Protein AF-A0A1J3GFC9-F1 (afdb_monomer_lite)

pLDDT: mean 93.21, std 5.12, range [63.03, 98.25]

InterPro domains:
  IPR024788 Malectin-like domain [PF12819] (2-86)

Organism: Noccaea caerulescens (NCBI:txid107243)

Secondary structure (DSSP, 8-state):
-EETT--TTS-SSEE-TTT--EEEEGGGT-S--EEEE--HHHHTTS-GGGTEEEE--S-S---------TT-----------S---

Radius of gyration: 13.75 Å; chains: 1; bounding box: 32×33×36 Å

Structure (mmCIF, N/CA/C/O backbone):
data_AF-A0A1J3GFC9-F1
#
_entry.id   AF-A0A1J3GFC9-F1
#
loop_
_atom_site.group_PDB
_atom_site.id
_atom_site.type_symbol
_atom_site.label_atom_id
_atom_site.label_alt_id
_atom_site.label_comp_id
_atom_site.label_asym_id
_atom_site.label_entity_id
_atom_site.label_seq_id
_atom_site.pdbx_PDB_ins_code
_atom_site.Cartn_x
_atom_site.Cartn_y
_atom_site.Cartn_z
_atom_site.occupancy
_atom_site.B_iso_or_equiv
_atom_site.auth_seq_id
_atom_site.auth_comp_id
_atom_site.auth_asym_id
_atom_site.auth_atom_id
_atom_site.pdbx_PDB_model_num
ATOM 1 N N . SER A 1 1 ? -0.741 6.407 5.651 1.00 94.75 1 SER A N 1
ATOM 2 C CA . SER A 1 1 ? -1.338 5.653 4.530 1.00 94.75 1 SER A CA 1
ATOM 3 C C . SER A 1 1 ? -0.604 4.337 4.343 1.00 94.75 1 SER A C 1
ATOM 5 O O . SER A 1 1 ? 0.516 4.237 4.825 1.00 94.75 1 SER A O 1
ATOM 7 N N . LEU A 1 2 ? -1.210 3.336 3.697 1.00 96.94 2 LEU A N 1
ATOM 8 C CA . LEU A 1 2 ? -0.537 2.067 3.391 1.00 96.94 2 LEU A CA 1
ATOM 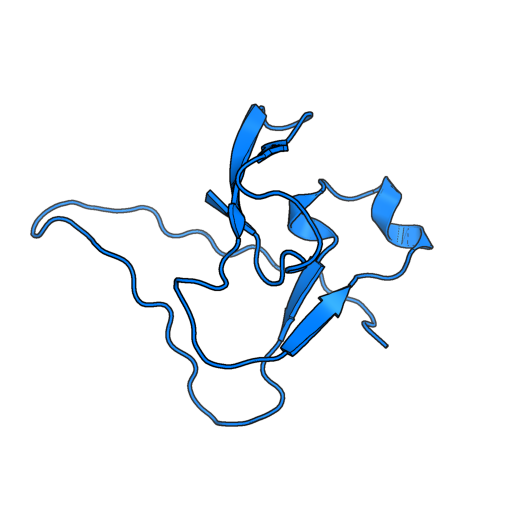9 C C . LEU A 1 2 ? -0.114 2.036 1.922 1.00 96.94 2 LEU A C 1
ATOM 11 O O . LEU A 1 2 ? -0.906 2.407 1.055 1.00 96.94 2 LEU A O 1
ATOM 15 N N . ASP A 1 3 ? 1.124 1.625 1.678 1.00 97.19 3 ASP A N 1
ATOM 16 C CA . ASP A 1 3 ? 1.668 1.331 0.354 1.00 97.19 3 ASP A CA 1
ATOM 17 C C . ASP A 1 3 ? 1.587 -0.181 0.122 1.00 97.19 3 ASP A C 1
ATOM 19 O O . ASP A 1 3 ? 2.219 -0.976 0.826 1.00 97.19 3 ASP A O 1
ATOM 23 N N . CYS A 1 4 ? 0.715 -0.570 -0.806 1.00 97.00 4 CYS A N 1
ATOM 24 C CA . CYS A 1 4 ? 0.372 -1.964 -1.040 1.00 97.00 4 CYS A CA 1
ATOM 25 C C . CYS A 1 4 ? 1.489 -2.627 -1.840 1.00 97.00 4 CYS A C 1
ATOM 27 O O . CYS A 1 4 ? 1.728 -2.256 -2.982 1.00 97.00 4 CYS A O 1
ATOM 29 N N . GLY A 1 5 ? 2.150 -3.631 -1.266 1.00 96.06 5 GLY A N 1
ATOM 30 C CA . GLY A 1 5 ? 3.282 -4.275 -1.931 1.00 96.06 5 GLY A CA 1
ATOM 31 C C . GLY A 1 5 ? 4.589 -3.487 -1.832 1.00 96.06 5 GLY A C 1
ATOM 32 O O . GLY A 1 5 ? 5.490 -3.702 -2.639 1.00 96.06 5 GLY A O 1
ATOM 33 N N . PHE A 1 6 ? 4.721 -2.610 -0.833 1.00 96.75 6 PHE A N 1
ATOM 34 C CA . PHE A 1 6 ? 6.002 -1.972 -0.548 1.00 96.75 6 PHE A CA 1
ATOM 35 C C . PHE A 1 6 ? 7.099 -3.035 -0.312 1.00 96.75 6 PHE A C 1
ATOM 37 O O . PHE A 1 6 ? 6.883 -3.954 0.491 1.00 96.75 6 PHE A O 1
ATOM 44 N N . PRO A 1 7 ? 8.261 -2.959 -0.990 1.00 92.81 7 PRO A N 1
ATOM 45 C CA . PRO A 1 7 ? 9.274 -4.005 -0.905 1.00 92.81 7 PRO A CA 1
ATOM 46 C C . PRO A 1 7 ? 9.847 -4.150 0.514 1.00 92.81 7 PRO A C 1
ATOM 48 O O . PRO A 1 7 ? 10.222 -3.149 1.124 1.00 92.81 7 PRO A O 1
ATOM 51 N N . PRO A 1 8 ? 10.016 -5.382 1.034 1.00 90.19 8 PRO A N 1
ATOM 52 C CA . PRO A 1 8 ? 10.579 -5.605 2.370 1.00 90.19 8 PRO A CA 1
ATOM 53 C C . PRO A 1 8 ? 12.063 -5.216 2.473 1.00 90.19 8 PRO A C 1
ATOM 55 O O . PRO A 1 8 ? 12.598 -5.109 3.571 1.00 90.19 8 PRO A O 1
ATOM 58 N N . THR A 1 9 ? 12.731 -5.018 1.334 1.00 92.38 9 THR A N 1
ATOM 59 C CA . THR A 1 9 ? 14.120 -4.554 1.240 1.00 92.38 9 THR A CA 1
ATOM 60 C C . THR A 1 9 ? 14.262 -3.041 1.407 1.00 92.38 9 THR A C 1
ATOM 62 O O . THR A 1 9 ? 15.381 -2.553 1.539 1.00 92.38 9 THR A O 1
ATOM 65 N N . GLU A 1 10 ? 13.163 -2.284 1.361 1.00 93.44 10 GLU A N 1
ATOM 66 C CA . GLU A 1 10 ? 13.168 -0.830 1.517 1.00 93.44 10 GLU A CA 1
ATOM 67 C C . GLU A 1 10 ? 12.746 -0.406 2.930 1.00 93.44 10 GLU A C 1
ATOM 69 O O . GLU A 1 10 ? 11.975 -1.078 3.616 1.00 93.44 10 GLU A O 1
ATOM 74 N N . LEU A 1 11 ? 13.237 0.756 3.370 1.00 95.38 11 LEU A N 1
ATOM 75 C CA . LEU A 1 11 ? 12.892 1.317 4.674 1.00 95.38 11 LEU A CA 1
ATOM 76 C C . LEU A 1 11 ? 11.477 1.912 4.660 1.00 95.38 11 LEU A C 1
ATOM 78 O O . LEU A 1 11 ? 11.147 2.764 3.836 1.00 95.38 11 LEU A O 1
ATOM 82 N N . SER A 1 12 ? 10.662 1.487 5.624 1.00 95.19 12 SER A N 1
ATOM 83 C CA . SER A 1 12 ? 9.317 2.001 5.896 1.00 95.19 12 SER A CA 1
ATOM 84 C C . SER A 1 12 ? 9.241 2.497 7.348 1.00 95.19 12 SER A C 1
ATOM 86 O O . SER A 1 12 ? 9.769 1.819 8.232 1.00 95.19 12 SER A O 1
ATOM 88 N N . PRO A 1 13 ? 8.527 3.602 7.643 1.00 97.50 13 PRO A N 1
ATOM 89 C CA . PRO A 1 13 ? 7.731 4.418 6.718 1.00 97.50 13 PRO A CA 1
ATOM 90 C C . PRO A 1 13 ? 8.565 5.447 5.934 1.00 97.50 13 PRO A C 1
ATOM 92 O O . PRO A 1 13 ? 9.693 5.754 6.306 1.00 97.50 13 PRO A O 1
ATOM 95 N N . TYR A 1 14 ? 7.977 6.032 4.887 1.00 97.06 14 TYR A N 1
ATOM 96 C CA . TYR A 1 14 ? 8.572 7.121 4.102 1.00 97.06 14 TYR A CA 1
ATOM 97 C C . TYR A 1 14 ? 7.564 8.251 3.829 1.00 97.06 14 TYR A C 1
ATOM 99 O O . TYR A 1 14 ? 6.352 8.064 3.950 1.00 97.06 14 TYR A O 1
ATOM 107 N N . ILE A 1 15 ? 8.066 9.436 3.465 1.00 97.69 15 ILE A N 1
ATOM 108 C CA . ILE A 1 15 ? 7.246 10.581 3.040 1.00 97.69 15 ILE A CA 1
ATOM 109 C C . ILE A 1 15 ? 7.292 10.674 1.518 1.00 97.69 15 ILE A C 1
ATOM 111 O O . ILE A 1 15 ? 8.369 10.754 0.930 1.00 97.69 15 ILE A O 1
ATOM 115 N N . GLU A 1 16 ? 6.127 10.671 0.882 1.00 94.50 16 GLU A N 1
ATOM 116 C CA . GLU A 1 16 ? 6.023 10.796 -0.568 1.00 94.50 16 GLU A CA 1
ATOM 117 C C . GLU A 1 16 ? 6.168 12.272 -0.992 1.00 94.50 16 GLU A C 1
ATOM 119 O O . GLU A 1 16 ? 5.476 13.134 -0.441 1.00 94.50 16 GLU A O 1
ATOM 124 N N . PRO A 1 17 ? 7.076 12.603 -1.926 1.00 92.62 17 PRO A N 1
ATOM 125 C CA . PRO A 1 17 ? 7.468 13.987 -2.193 1.00 92.62 17 PRO A CA 1
ATOM 126 C C . PRO A 1 17 ? 6.365 14.872 -2.796 1.00 92.62 17 PRO A C 1
ATOM 128 O O . PRO A 1 17 ? 6.364 16.077 -2.527 1.00 92.62 17 PRO A O 1
ATOM 131 N N . ILE A 1 18 ? 5.434 14.315 -3.577 1.00 90.88 18 ILE A N 1
ATOM 132 C CA . ILE A 1 18 ? 4.404 15.082 -4.297 1.00 90.88 18 ILE A CA 1
ATOM 133 C C . ILE A 1 18 ? 3.226 15.407 -3.371 1.00 90.88 18 ILE A C 1
ATOM 135 O O . ILE A 1 18 ? 2.864 16.565 -3.177 1.00 90.88 18 ILE A O 1
ATOM 139 N N . THR A 1 19 ? 2.632 14.383 -2.767 1.00 90.94 19 THR A N 1
ATOM 140 C CA . THR A 1 19 ? 1.456 14.483 -1.892 1.00 90.94 19 THR A CA 1
ATOM 141 C C . THR A 1 19 ? 1.807 14.863 -0.458 1.00 90.94 19 THR A C 1
ATOM 143 O O . THR A 1 19 ? 0.914 15.247 0.296 1.00 90.94 19 THR A O 1
ATOM 146 N N . ARG A 1 20 ? 3.086 14.738 -0.066 1.00 94.94 20 ARG A N 1
ATOM 147 C CA . ARG A 1 20 ? 3.594 14.945 1.305 1.00 94.94 20 ARG A CA 1
ATOM 148 C C . ARG A 1 20 ? 2.955 14.034 2.352 1.00 94.94 20 ARG A C 1
ATOM 150 O O . ARG A 1 20 ? 3.057 14.288 3.550 1.00 94.94 20 ARG A O 1
ATOM 157 N N . LEU A 1 21 ? 2.321 12.950 1.914 1.00 95.62 21 LEU A N 1
ATOM 158 C CA . LEU A 1 21 ? 1.719 11.961 2.795 1.00 95.62 21 LEU A CA 1
ATOM 159 C C . LEU A 1 21 ? 2.761 10.932 3.236 1.00 95.62 21 LEU A C 1
ATOM 161 O O . LEU A 1 21 ? 3.615 10.510 2.456 1.00 95.62 21 LEU A O 1
ATOM 165 N N . GLN A 1 22 ? 2.649 10.489 4.487 1.00 97.62 22 GLN A N 1
ATOM 166 C CA . GLN A 1 22 ? 3.445 9.384 5.005 1.00 97.62 22 GLN A CA 1
ATOM 167 C C . GLN A 1 22 ? 2.813 8.042 4.620 1.00 97.62 22 GLN A C 1
ATOM 169 O O . GLN A 1 22 ? 1.629 7.782 4.894 1.00 97.62 22 GLN A O 1
ATOM 174 N N . PHE A 1 23 ? 3.621 7.177 4.017 1.00 97.50 23 PHE A N 1
ATOM 175 C CA . PHE A 1 23 ? 3.260 5.816 3.653 1.00 97.50 23 PHE A CA 1
ATOM 176 C C . PHE A 1 23 ? 4.077 4.812 4.463 1.00 97.50 23 PHE A C 1
ATOM 178 O O . PHE A 1 23 ? 5.285 4.961 4.638 1.00 97.50 23 PHE A O 1
ATOM 185 N N . SER A 1 24 ? 3.388 3.794 4.966 1.00 97.19 24 SER A N 1
ATOM 186 C CA . SER A 1 24 ? 3.983 2.625 5.608 1.00 97.19 24 SER A CA 1
ATOM 187 C C . SER A 1 24 ? 3.740 1.401 4.735 1.00 97.19 24 SER A C 1
ATOM 189 O O . SER A 1 24 ? 2.718 1.335 4.049 1.00 97.19 24 SER A O 1
ATOM 191 N N . SER A 1 25 ? 4.630 0.414 4.815 1.00 97.12 25 SER A N 1
ATOM 192 C CA . SER A 1 25 ? 4.396 -0.904 4.224 1.00 97.12 25 SER A CA 1
ATOM 193 C C . SER A 1 25 ? 3.077 -1.506 4.711 1.00 97.12 25 SER A C 1
ATOM 195 O O . SER A 1 25 ? 2.729 -1.423 5.895 1.00 97.12 25 SER A O 1
ATOM 197 N N . ASP A 1 26 ? 2.360 -2.152 3.800 1.00 97.31 26 ASP A N 1
ATOM 198 C CA . ASP A 1 26 ? 1.134 -2.879 4.096 1.00 97.31 26 ASP A CA 1
ATOM 199 C C . ASP A 1 26 ? 1.373 -4.271 4.715 1.00 97.31 26 ASP A C 1
ATOM 201 O O . ASP A 1 26 ? 0.429 -4.897 5.200 1.00 97.31 26 ASP A O 1
ATOM 205 N N . SER A 1 27 ? 2.627 -4.737 4.755 1.00 95.50 27 SER A N 1
ATOM 206 C CA . SER A 1 27 ? 3.019 -6.099 5.155 1.00 95.50 27 SER A CA 1
ATOM 207 C C . SER A 1 27 ? 2.570 -6.513 6.558 1.00 95.50 27 SER A C 1
ATOM 209 O O . SER A 1 27 ? 2.340 -7.689 6.806 1.00 95.50 27 SER A O 1
ATOM 211 N N . ASN A 1 28 ? 2.420 -5.561 7.481 1.00 93.56 28 ASN A N 1
ATOM 212 C CA . ASN A 1 28 ? 1.972 -5.845 8.850 1.00 93.56 28 ASN A CA 1
ATOM 213 C C . ASN A 1 28 ? 0.442 -5.915 8.983 1.00 93.56 28 ASN A C 1
ATOM 215 O O . ASN A 1 28 ? -0.070 -6.243 10.051 1.00 93.56 28 ASN A O 1
ATOM 219 N N . PHE A 1 29 ? -0.292 -5.588 7.918 1.00 96.19 29 PHE A N 1
ATOM 220 C CA . PHE A 1 29 ? -1.750 -5.486 7.923 1.00 96.19 29 PHE A CA 1
ATOM 221 C C . PHE A 1 29 ? -2.421 -6.602 7.119 1.00 96.19 29 PHE A C 1
ATOM 223 O O . PHE A 1 29 ? -3.636 -6.758 7.218 1.00 96.19 29 PHE A O 1
ATOM 230 N N . ILE A 1 30 ? -1.661 -7.384 6.346 1.00 96.00 30 ILE A N 1
ATOM 231 C CA . ILE A 1 30 ? -2.168 -8.492 5.534 1.00 96.00 30 ILE A CA 1
ATOM 232 C C . ILE A 1 30 ? -1.164 -9.643 5.477 1.00 96.00 30 ILE A C 1
ATOM 234 O O . ILE A 1 30 ? 0.042 -9.428 5.482 1.00 96.00 30 ILE A O 1
ATOM 238 N N . GLN A 1 31 ? -1.671 -10.875 5.416 1.00 93.38 31 GLN A N 1
ATOM 239 C CA . GLN A 1 31 ? -0.857 -12.100 5.434 1.00 93.38 31 GLN A CA 1
ATOM 240 C C . GLN A 1 31 ? -0.814 -12.827 4.082 1.00 93.38 31 GLN A C 1
ATOM 242 O O . GLN A 1 31 ? -0.097 -13.811 3.934 1.00 93.38 31 GLN A O 1
ATOM 247 N N . SER A 1 32 ? -1.600 -12.376 3.104 1.00 94.56 32 SER A N 1
ATOM 248 C CA . SER A 1 32 ? -1.772 -13.029 1.807 1.00 94.56 32 SER A CA 1
ATOM 249 C C . SER A 1 32 ? -1.426 -12.101 0.642 1.00 94.56 32 SER A C 1
ATOM 251 O O . SER A 1 32 ? -1.181 -10.904 0.815 1.00 94.56 32 SER A O 1
ATOM 253 N N . GLY A 1 33 ? -1.417 -12.664 -0.565 1.00 94.69 33 GLY A N 1
ATOM 254 C CA . GLY A 1 33 ? -1.094 -11.947 -1.793 1.00 94.69 33 GLY A CA 1
ATOM 255 C C . GLY A 1 33 ? 0.401 -11.872 -2.081 1.00 94.69 33 GLY A C 1
ATOM 256 O O . GLY A 1 33 ? 1.249 -12.157 -1.236 1.00 94.69 33 GLY A O 1
ATOM 257 N N . LYS A 1 34 ? 0.707 -11.479 -3.310 1.00 94.81 34 LYS A N 1
ATOM 258 C CA . LYS A 1 34 ? 2.057 -11.327 -3.847 1.00 94.81 34 LYS A CA 1
ATOM 259 C C . LYS A 1 34 ? 2.311 -9.857 -4.163 1.00 94.81 34 LYS A C 1
ATOM 261 O O . LYS A 1 34 ? 1.374 -9.074 -4.326 1.00 94.81 34 LYS A O 1
ATOM 266 N N . ILE A 1 35 ? 3.584 -9.487 -4.205 1.00 94.69 35 ILE A N 1
ATOM 267 C CA . ILE A 1 35 ? 4.020 -8.132 -4.539 1.00 94.69 35 ILE A CA 1
ATOM 268 C C . ILE A 1 35 ? 4.282 -8.070 -6.039 1.00 94.69 35 ILE A C 1
ATOM 270 O O . ILE A 1 35 ? 4.964 -8.942 -6.572 1.00 94.69 35 ILE A O 1
ATOM 274 N N . GLY A 1 36 ? 3.730 -7.056 -6.694 1.00 92.94 36 GLY A N 1
ATOM 275 C CA . GLY A 1 36 ? 4.005 -6.720 -8.086 1.00 92.94 36 GLY A CA 1
ATOM 276 C C . GLY A 1 36 ? 4.545 -5.300 -8.196 1.00 92.94 36 GLY A C 1
ATOM 277 O O . GLY A 1 36 ? 4.381 -4.479 -7.286 1.00 92.94 36 GLY A O 1
ATOM 278 N N . ARG A 1 37 ? 5.182 -5.006 -9.324 1.00 92.38 37 ARG A N 1
ATOM 279 C CA . ARG A 1 37 ? 5.656 -3.668 -9.672 1.00 92.38 37 ARG A CA 1
ATOM 280 C C . ARG A 1 37 ? 5.128 -3.316 -11.053 1.00 92.38 37 ARG A C 1
ATOM 282 O O . ARG A 1 37 ? 5.004 -4.187 -11.906 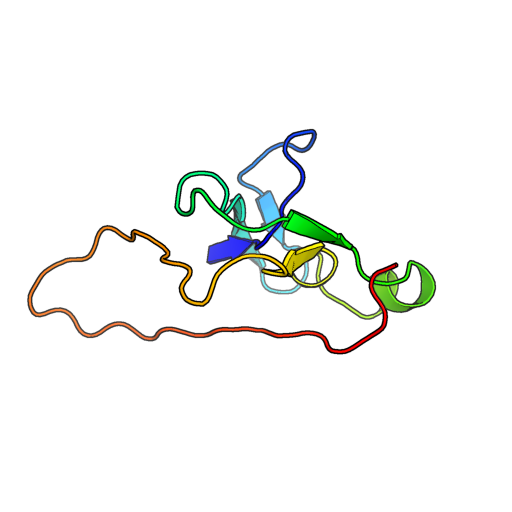1.00 92.38 37 ARG A O 1
ATOM 289 N N . ILE A 1 38 ? 4.775 -2.052 -11.246 1.00 91.81 38 ILE A N 1
ATOM 290 C CA . ILE A 1 38 ? 4.352 -1.563 -12.556 1.00 91.81 38 ILE A CA 1
ATOM 291 C C . ILE A 1 38 ? 5.541 -1.522 -13.518 1.00 91.81 38 ILE A C 1
ATOM 293 O O . ILE A 1 38 ? 6.694 -1.398 -13.085 1.00 91.81 38 ILE A O 1
ATOM 297 N N . ASP A 1 39 ? 5.250 -1.575 -14.817 1.00 89.88 39 ASP A N 1
ATOM 298 C CA . ASP A 1 39 ? 6.267 -1.438 -15.855 1.00 89.88 39 ASP A CA 1
ATOM 299 C C . AS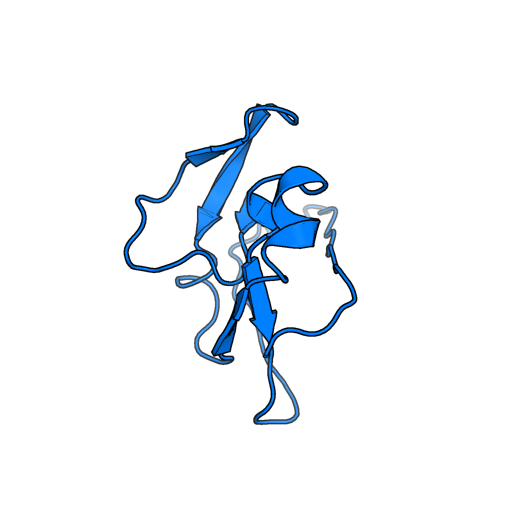P A 1 39 ? 7.139 -0.192 -15.626 1.00 89.88 39 ASP A C 1
ATOM 301 O O . ASP A 1 39 ? 6.655 0.881 -15.253 1.00 89.88 39 ASP A O 1
ATOM 305 N N . THR A 1 40 ? 8.447 -0.336 -15.840 1.00 88.50 40 THR A N 1
ATOM 306 C CA . THR A 1 40 ? 9.421 0.729 -15.560 1.00 88.50 40 THR A CA 1
ATOM 307 C C . THR A 1 40 ? 9.155 1.988 -16.386 1.00 88.50 40 THR A C 1
ATOM 309 O O . THR A 1 40 ? 9.382 3.089 -15.887 1.00 88.50 40 THR A O 1
ATOM 312 N N . SER A 1 41 ? 8.610 1.851 -17.600 1.00 88.19 41 SER A N 1
ATOM 313 C CA . SER A 1 41 ? 8.218 2.987 -18.444 1.00 88.19 41 SER A CA 1
ATOM 314 C C . SER A 1 41 ? 7.133 3.858 -17.808 1.00 88.19 41 SER A C 1
ATOM 316 O O . SER A 1 41 ? 7.138 5.068 -18.011 1.00 88.19 41 SER A O 1
ATOM 318 N N . LEU A 1 42 ? 6.265 3.274 -16.975 1.00 86.44 42 LEU A N 1
ATOM 319 C CA . LEU A 1 42 ? 5.173 3.978 -16.302 1.00 86.44 42 LEU A CA 1
ATOM 320 C C . LEU A 1 42 ? 5.586 4.561 -14.947 1.00 86.44 42 LEU A C 1
ATOM 322 O O . LEU A 1 42 ? 4.917 5.452 -14.434 1.00 86.44 42 LEU A O 1
ATOM 326 N N . GLN A 1 43 ? 6.684 4.102 -14.340 1.00 87.69 43 GLN A N 1
ATOM 327 C CA . GLN A 1 43 ? 7.069 4.526 -12.983 1.00 87.69 43 GLN A CA 1
ATOM 328 C C . GLN A 1 43 ? 7.298 6.034 -12.851 1.00 87.69 43 GLN A C 1
ATOM 330 O O . GLN A 1 43 ? 7.032 6.591 -11.791 1.00 87.69 43 GLN A O 1
ATOM 335 N N . ALA A 1 44 ? 7.747 6.703 -13.915 1.00 87.94 44 ALA A N 1
ATOM 336 C CA . ALA A 1 44 ? 7.934 8.153 -13.913 1.00 87.94 44 ALA A CA 1
ATOM 337 C C . ALA A 1 44 ? 6.608 8.940 -13.885 1.00 87.94 44 ALA A C 1
ATOM 339 O O . ALA A 1 44 ? 6.594 10.102 -13.479 1.00 87.94 44 ALA A O 1
ATOM 340 N N . GLU A 1 45 ? 5.500 8.322 -14.297 1.00 90.00 45 GLU A N 1
ATOM 341 C CA . GLU A 1 45 ? 4.176 8.950 -14.374 1.00 90.00 45 GLU A CA 1
ATOM 342 C C . GLU A 1 45 ? 3.387 8.829 -13.064 1.00 90.00 45 GLU A C 1
ATOM 344 O O . GLU A 1 45 ? 2.381 9.516 -12.865 1.00 90.00 45 GLU A O 1
ATOM 349 N N . PHE A 1 46 ? 3.846 7.971 -12.149 1.00 91.12 46 PHE A N 1
ATOM 350 C CA . PHE A 1 46 ? 3.127 7.628 -10.933 1.00 91.12 46 PHE A CA 1
ATOM 351 C C . PHE A 1 46 ? 3.899 8.012 -9.661 1.00 91.12 46 PHE A C 1
ATOM 353 O O . PHE A 1 46 ? 5.106 7.795 -9.558 1.00 91.12 46 PHE A O 1
ATOM 360 N N . PRO A 1 47 ? 3.203 8.534 -8.633 1.00 93.06 47 PRO A N 1
ATOM 361 C CA . PRO A 1 47 ? 3.753 8.664 -7.288 1.00 93.06 47 PRO A CA 1
ATOM 362 C C . PRO A 1 47 ? 4.299 7.332 -6.754 1.00 93.06 47 PRO A C 1
ATOM 364 O O . PRO A 1 47 ? 3.771 6.268 -7.083 1.00 93.06 47 PRO A O 1
ATOM 367 N N . LYS A 1 48 ? 5.314 7.382 -5.877 1.00 93.19 48 LYS A N 1
ATOM 368 C CA . LYS A 1 48 ? 6.045 6.190 -5.395 1.00 93.19 48 LYS A CA 1
ATOM 369 C C . LYS A 1 48 ? 5.125 5.041 -4.949 1.00 93.19 48 LYS A C 1
ATOM 371 O O . LYS A 1 48 ? 5.310 3.910 -5.383 1.00 93.19 48 LYS A O 1
ATOM 376 N N . GLN A 1 49 ? 4.096 5.339 -4.165 1.00 94.62 49 GLN A N 1
ATOM 377 C CA . GLN A 1 49 ? 3.120 4.389 -3.615 1.00 94.62 49 GLN A CA 1
ATOM 378 C C . GLN A 1 49 ? 2.170 3.756 -4.647 1.00 94.62 49 GLN A C 1
ATOM 380 O O . GLN A 1 49 ? 1.295 2.973 -4.283 1.00 94.62 49 GLN A O 1
ATOM 385 N N . HIS A 1 50 ? 2.237 4.178 -5.912 1.00 93.75 50 HIS A N 1
ATOM 386 C CA . HIS A 1 50 ? 1.481 3.598 -7.031 1.00 93.75 50 HIS A CA 1
ATOM 387 C C . HIS A 1 50 ? 2.384 2.786 -7.963 1.00 93.75 50 HIS A C 1
ATOM 389 O O . HIS A 1 50 ? 1.879 2.166 -8.893 1.00 93.75 50 HIS A O 1
ATOM 395 N N . THR A 1 51 ? 3.699 2.773 -7.719 1.00 93.06 51 THR A N 1
ATOM 396 C CA . THR A 1 51 ? 4.662 1.999 -8.519 1.00 93.06 51 THR A CA 1
ATOM 397 C C . THR A 1 51 ? 4.707 0.526 -8.124 1.00 93.06 51 THR A C 1
ATOM 399 O O . THR A 1 51 ? 5.083 -0.323 -8.931 1.00 93.06 51 THR A O 1
ATOM 402 N N . THR A 1 52 ? 4.287 0.205 -6.902 1.00 94.56 52 THR A N 1
ATOM 403 C CA . THR A 1 52 ? 4.138 -1.159 -6.396 1.00 94.56 52 THR A CA 1
ATOM 404 C C . THR A 1 52 ? 2.686 -1.456 -6.063 1.00 94.56 52 THR A C 1
ATOM 406 O O . THR A 1 52 ? 1.887 -0.551 -5.814 1.00 94.56 52 THR A O 1
ATOM 409 N N . LEU A 1 53 ? 2.337 -2.739 -6.098 1.00 95.25 53 LEU A N 1
ATOM 410 C CA . LEU A 1 53 ? 0.999 -3.211 -5.771 1.00 95.25 53 LEU A CA 1
ATOM 411 C C . LEU A 1 53 ? 1.044 -4.549 -5.039 1.00 95.25 53 LEU A C 1
ATOM 413 O O . LEU A 1 53 ? 1.990 -5.332 -5.168 1.00 95.25 53 LEU A O 1
ATOM 417 N N . ARG A 1 54 ? -0.039 -4.846 -4.320 1.00 96.31 54 ARG A N 1
ATOM 418 C CA . ARG A 1 54 ? -0.335 -6.197 -3.847 1.00 96.31 54 ARG A CA 1
ATOM 419 C C . ARG A 1 54 ? -1.436 -6.800 -4.703 1.00 96.31 54 ARG A C 1
ATOM 421 O O . ARG A 1 54 ? -2.518 -6.226 -4.812 1.00 96.31 54 ARG A O 1
ATOM 428 N N . TYR A 1 55 ? -1.167 -7.967 -5.276 1.00 94.62 55 TYR A N 1
ATOM 429 C CA . TYR A 1 55 ? -2.137 -8.730 -6.055 1.00 94.62 55 TYR A CA 1
ATOM 430 C C . TYR A 1 55 ? -2.413 -10.085 -5.409 1.00 94.62 55 TYR A C 1
ATOM 432 O O . TYR A 1 55 ? -1.626 -10.599 -4.611 1.00 94.62 55 TYR A O 1
ATOM 440 N N . PHE A 1 56 ? -3.561 -10.666 -5.740 1.00 94.81 56 PHE A N 1
ATOM 441 C CA . PHE A 1 56 ? -4.076 -11.859 -5.076 1.00 94.81 56 PHE A CA 1
ATOM 442 C C . PHE A 1 56 ? -4.456 -12.914 -6.121 1.00 94.81 56 PHE A C 1
ATOM 444 O O . PHE A 1 56 ? -5.627 -13.011 -6.483 1.00 94.81 56 PHE A O 1
ATOM 451 N N . PRO A 1 57 ? -3.476 -13.672 -6.646 1.00 93.69 57 PRO A N 1
ATOM 452 C CA . PRO A 1 57 ? -3.751 -14.716 -7.634 1.00 93.69 57 PRO A CA 1
ATOM 453 C C . PRO A 1 57 ? -4.370 -15.962 -6.985 1.00 93.69 57 PRO A C 1
ATOM 455 O O . PRO A 1 57 ? -5.042 -16.745 -7.647 1.00 93.69 57 PRO A O 1
ATOM 458 N N . ASP A 1 58 ? -4.154 -16.119 -5.678 1.00 92.38 58 ASP A N 1
ATOM 459 C CA . ASP A 1 58 ? -4.553 -17.275 -4.896 1.00 92.38 58 ASP A CA 1
ATOM 460 C C . ASP A 1 58 ? -5.676 -16.893 -3.917 1.00 92.38 58 ASP A C 1
ATOM 462 O O . ASP A 1 58 ? -5.607 -15.878 -3.217 1.00 92.38 58 ASP A O 1
ATOM 466 N N . GLY A 1 59 ? -6.699 -17.746 -3.828 1.00 85.81 59 GLY A N 1
ATOM 467 C CA . GLY A 1 59 ? -7.806 -17.598 -2.881 1.00 85.81 59 GLY A CA 1
ATOM 468 C C . GLY A 1 59 ? -8.913 -16.629 -3.322 1.00 85.81 59 GLY A C 1
ATOM 469 O O . GLY A 1 59 ? -8.742 -15.767 -4.174 1.00 85.81 59 GLY A O 1
ATOM 470 N N . LYS A 1 60 ? -10.102 -16.782 -2.719 1.00 91.75 60 LYS A N 1
ATOM 471 C CA . LYS A 1 60 ? -11.289 -15.955 -3.029 1.00 91.75 60 LYS A CA 1
ATOM 472 C C . LYS A 1 60 ? -11.429 -14.713 -2.143 1.00 91.75 60 LYS A C 1
ATOM 474 O O . LYS A 1 60 ? -12.228 -13.834 -2.450 1.00 91.75 60 LYS A O 1
ATOM 479 N N . ARG A 1 61 ? -10.718 -14.657 -1.010 1.00 94.06 61 ARG A N 1
ATOM 480 C CA . ARG A 1 61 ? -10.868 -13.607 0.007 1.00 94.06 61 ARG A CA 1
ATOM 481 C C . ARG A 1 61 ? -9.522 -13.256 0.625 1.00 94.06 61 ARG A C 1
ATOM 483 O O . ARG A 1 61 ? -8.809 -14.140 1.082 1.00 94.06 61 ARG A O 1
ATOM 490 N N . ASN A 1 62 ? -9.245 -11.957 0.701 1.00 94.75 62 ASN A N 1
ATOM 491 C CA . ASN A 1 62 ? -8.044 -11.384 1.300 1.00 94.75 62 ASN A CA 1
ATOM 492 C C . ASN A 1 62 ? -8.468 -10.253 2.241 1.00 94.75 62 ASN A C 1
ATOM 494 O O . ASN A 1 62 ? -9.337 -9.454 1.889 1.00 94.75 62 ASN A O 1
ATOM 498 N N . CYS A 1 63 ? -7.912 -10.219 3.451 1.00 95.19 63 CYS A N 1
ATOM 499 C CA . CYS A 1 63 ? -8.368 -9.326 4.514 1.00 95.19 63 CYS A CA 1
ATOM 500 C C . CYS A 1 63 ? -7.205 -8.482 5.034 1.00 95.19 63 CYS A C 1
ATOM 502 O O . CYS A 1 63 ? -6.220 -9.032 5.519 1.00 95.19 63 CYS A O 1
ATOM 504 N N . TYR A 1 64 ? -7.370 -7.161 4.996 1.00 96.44 64 TYR A N 1
ATOM 505 C CA . TYR A 1 64 ? -6.545 -6.246 5.776 1.00 96.44 64 TYR A CA 1
ATOM 506 C C . TYR A 1 64 ? -7.116 -6.119 7.188 1.00 96.44 64 TYR A C 1
ATOM 508 O O . TYR A 1 64 ? -8.318 -5.901 7.350 1.00 96.44 64 TYR A O 1
ATOM 516 N N . ASN A 1 65 ? -6.263 -6.233 8.203 1.00 96.44 65 ASN A N 1
ATOM 517 C CA . ASN A 1 65 ? -6.644 -6.044 9.597 1.00 96.44 65 ASN A CA 1
ATOM 518 C C . ASN A 1 65 ? -6.178 -4.667 10.087 1.00 96.44 65 ASN A C 1
ATOM 520 O O . ASN A 1 65 ? -4.984 -4.447 10.268 1.00 96.44 65 ASN A O 1
ATOM 524 N N . LEU A 1 66 ? -7.117 -3.737 10.278 1.00 94.81 66 LEU A N 1
ATOM 525 C CA . LEU A 1 66 ? -6.846 -2.357 10.689 1.00 94.81 66 LEU A CA 1
ATOM 526 C C . LEU A 1 66 ? -7.438 -2.090 12.077 1.00 94.81 66 LEU A C 1
ATOM 528 O O . LEU A 1 66 ? -8.625 -2.325 12.307 1.00 94.81 66 LEU A O 1
ATOM 532 N N . THR A 1 67 ? -6.643 -1.524 12.984 1.00 95.00 67 THR A N 1
ATOM 533 C CA . THR A 1 67 ? -7.137 -1.063 14.289 1.00 95.00 67 THR A CA 1
ATOM 534 C C . THR A 1 67 ? -7.913 0.243 14.127 1.00 95.00 67 THR A C 1
ATOM 536 O O . THR A 1 67 ? -7.358 1.249 13.687 1.00 95.00 67 THR A O 1
ATOM 539 N N . VAL A 1 68 ? -9.192 0.245 14.511 1.00 94.81 68 VAL A N 1
ATOM 540 C CA . VAL A 1 68 ? -10.091 1.409 14.415 1.00 94.81 68 VAL A CA 1
ATOM 541 C C . VAL A 1 68 ? -10.810 1.679 15.738 1.00 94.81 68 VAL A C 1
ATOM 543 O O . VAL A 1 68 ? -10.951 0.792 16.580 1.00 94.81 68 VAL A O 1
ATOM 546 N N . LYS A 1 69 ? -11.302 2.908 15.925 1.00 97.81 69 LYS A N 1
ATOM 547 C CA . LYS A 1 69 ? -12.091 3.310 17.094 1.00 97.81 69 LYS A CA 1
ATOM 548 C C . LYS A 1 69 ? -13.584 3.147 16.806 1.00 97.81 69 LYS A C 1
ATOM 550 O O . LYS A 1 69 ? -14.116 3.731 15.862 1.00 97.81 69 LYS A O 1
ATOM 555 N N . LYS A 1 70 ? -14.282 2.390 17.659 1.00 97.12 70 LYS A N 1
ATOM 556 C CA . LYS A 1 70 ? -15.740 2.204 17.573 1.00 97.12 70 LYS A CA 1
ATOM 557 C C . LYS A 1 70 ? -16.470 3.556 17.584 1.00 97.12 70 LYS A C 1
ATOM 559 O O . LYS A 1 70 ? -16.117 4.442 18.359 1.00 97.12 70 LYS A O 1
ATOM 564 N N . GLY A 1 71 ? -17.491 3.695 16.735 1.00 97.50 71 GLY A N 1
ATOM 565 C CA . GLY A 1 71 ? -18.319 4.905 16.631 1.00 97.50 71 GLY A CA 1
ATOM 566 C C . GLY A 1 71 ? -17.674 6.069 15.869 1.00 97.50 71 GLY A C 1
ATOM 567 O O . GLY A 1 71 ? -18.249 7.149 15.828 1.00 97.50 71 GLY A O 1
ATOM 568 N N . THR A 1 72 ? -16.496 5.868 15.271 1.00 98.25 72 THR A N 1
ATOM 569 C CA . THR A 1 72 ? -15.840 6.870 14.419 1.00 98.25 72 THR A CA 1
ATOM 570 C C . THR A 1 72 ? -16.109 6.560 12.948 1.00 98.25 72 THR A C 1
ATOM 572 O O . THR A 1 72 ? -15.988 5.409 12.529 1.00 98.25 72 THR A O 1
ATOM 575 N N . ASN A 1 73 ? -16.446 7.583 12.161 1.00 97.62 73 ASN A N 1
ATOM 576 C CA . ASN A 1 73 ? -16.579 7.452 10.712 1.00 97.62 73 ASN A CA 1
ATOM 577 C C . ASN A 1 73 ? -15.207 7.604 10.047 1.00 97.62 73 ASN A C 1
ATOM 579 O 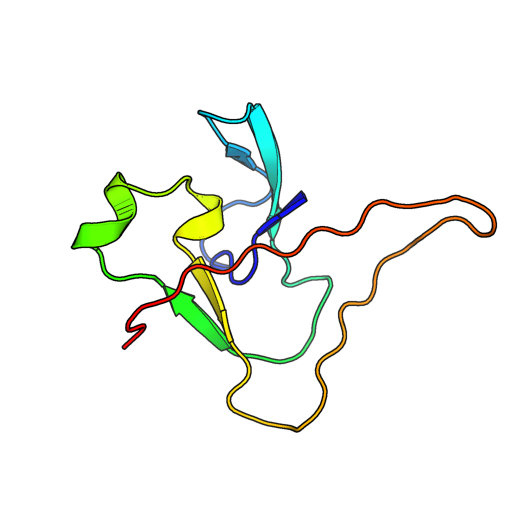O . ASN A 1 73 ? -14.491 8.570 10.311 1.00 97.62 73 ASN A O 1
ATOM 583 N N . TYR A 1 74 ? -14.860 6.668 9.166 1.00 96.00 74 TYR A N 1
ATOM 584 C CA . TYR A 1 74 ? -13.586 6.655 8.450 1.00 96.00 74 TYR A CA 1
ATOM 585 C C . TYR A 1 74 ? -13.817 6.709 6.944 1.00 96.00 74 TYR A C 1
ATOM 587 O O . TYR A 1 74 ? -14.650 5.977 6.412 1.00 96.00 74 TYR A O 1
ATOM 595 N N . LEU A 1 75 ? -13.035 7.532 6.247 1.00 96.12 75 LEU A N 1
ATOM 596 C CA . LEU A 1 75 ? -12.939 7.470 4.794 1.00 96.12 75 LEU A CA 1
ATOM 597 C C . LEU A 1 75 ? -11.923 6.392 4.407 1.00 96.12 75 LEU A C 1
ATOM 599 O O . LEU A 1 75 ? -10.737 6.519 4.711 1.00 96.12 75 LEU A O 1
ATOM 603 N N . ILE A 1 76 ? -12.378 5.362 3.699 1.00 95.06 76 ILE A N 1
ATOM 604 C CA . ILE A 1 76 ? -11.515 4.328 3.124 1.00 95.06 76 ILE A CA 1
ATOM 605 C C . ILE A 1 76 ? -11.377 4.605 1.628 1.00 95.06 76 ILE A C 1
ATOM 607 O O . ILE A 1 76 ? -12.373 4.748 0.922 1.00 95.06 76 ILE A O 1
ATOM 611 N N . ARG A 1 77 ? -10.137 4.689 1.139 1.00 95.38 77 ARG A N 1
ATOM 612 C CA . ARG A 1 77 ? -9.830 4.914 -0.277 1.00 95.38 77 ARG A CA 1
ATOM 613 C C . ARG A 1 77 ? -8.837 3.864 -0.762 1.00 95.38 77 ARG A C 1
ATOM 615 O O . ARG A 1 77 ? -7.701 3.849 -0.301 1.00 95.38 77 ARG A O 1
ATOM 622 N N . GLY A 1 78 ? -9.261 3.040 -1.715 1.00 94.81 78 GLY A N 1
ATOM 623 C CA . GLY A 1 78 ? -8.364 2.216 -2.524 1.00 94.81 78 GLY A CA 1
ATOM 624 C C . GLY A 1 78 ? -7.857 2.998 -3.735 1.00 94.81 78 GLY A C 1
ATOM 625 O O . GLY A 1 78 ? -8.557 3.875 -4.246 1.00 94.81 78 GLY A O 1
ATOM 626 N N . ARG A 1 79 ? -6.641 2.698 -4.187 1.00 93.75 79 ARG A N 1
ATOM 627 C CA . ARG A 1 79 ? -6.108 3.176 -5.466 1.00 93.75 79 ARG A CA 1
ATOM 628 C C . ARG A 1 79 ? -5.603 1.981 -6.251 1.00 93.75 79 ARG A C 1
ATOM 630 O O . ARG A 1 79 ? -4.999 1.084 -5.675 1.00 93.75 79 ARG A O 1
ATOM 637 N N . PHE A 1 80 ? -5.869 2.003 -7.546 1.00 92.69 80 PHE A N 1
ATOM 638 C CA . PHE A 1 80 ? -5.549 0.926 -8.462 1.00 92.69 80 PHE A CA 1
ATOM 639 C C . PHE A 1 80 ? -4.920 1.559 -9.692 1.00 92.69 80 PHE A C 1
ATOM 641 O O . PHE A 1 80 ? -5.495 2.481 -10.272 1.00 92.69 80 PHE A O 1
ATOM 648 N N . VAL A 1 81 ? -3.736 1.085 -10.050 1.00 90.56 81 VAL A N 1
ATOM 649 C CA . VAL A 1 81 ? -3.185 1.277 -11.388 1.00 90.56 81 VAL A CA 1
ATOM 650 C C . VAL A 1 81 ? -3.606 0.042 -12.178 1.00 90.56 81 VAL A C 1
ATOM 652 O O . VAL A 1 81 ? -3.688 -1.042 -11.601 1.00 90.56 81 VAL A O 1
ATOM 655 N N . TYR A 1 82 ? -3.944 0.214 -13.453 1.00 87.31 82 TYR A N 1
ATOM 656 C CA . TYR A 1 82 ? -4.208 -0.891 -14.373 1.00 87.31 82 TYR A CA 1
ATOM 657 C C . TYR A 1 82 ? -3.061 -0.982 -15.378 1.00 87.31 82 TYR A C 1
ATOM 659 O O . TYR A 1 82 ? -2.585 0.046 -15.856 1.00 87.31 82 TYR A O 1
ATOM 667 N N . GLY A 1 83 ? -2.618 -2.196 -15.688 1.00 82.44 83 GLY A N 1
ATOM 668 C CA . GLY A 1 83 ? -1.464 -2.437 -16.540 1.00 82.44 83 GLY A CA 1
ATOM 669 C C . GLY A 1 83 ? -1.017 -3.891 -16.486 1.00 82.44 83 GLY A C 1
ATOM 670 O O . GLY A 1 83 ? -1.632 -4.718 -15.811 1.00 82.44 83 GLY A O 1
ATOM 671 N N . ASN A 1 84 ? 0.062 -4.180 -17.206 1.00 78.81 84 ASN A N 1
ATOM 672 C CA . ASN A 1 84 ? 0.750 -5.461 -17.12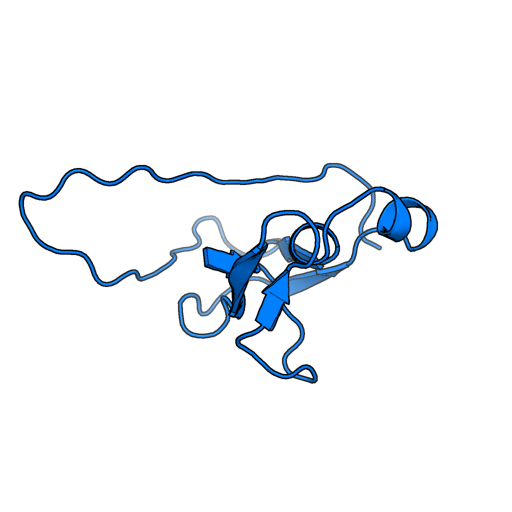3 1.00 78.81 84 ASN A CA 1
ATOM 673 C C . ASN A 1 84 ? 1.800 -5.387 -16.009 1.00 78.81 84 ASN A C 1
ATOM 675 O O . ASN A 1 84 ? 2.451 -4.355 -15.830 1.00 78.81 84 ASN A O 1
ATOM 679 N N . TYR A 1 85 ? 1.921 -6.472 -15.250 1.00 76.56 85 TYR A N 1
ATOM 680 C CA . TYR A 1 85 ? 2.705 -6.545 -14.011 1.00 76.56 85 TYR A CA 1
ATOM 681 C C . TYR A 1 85 ? 3.610 -7.780 -13.993 1.00 76.56 85 TYR A C 1
ATOM 683 O O . TYR A 1 85 ? 3.791 -8.375 -12.929 1.00 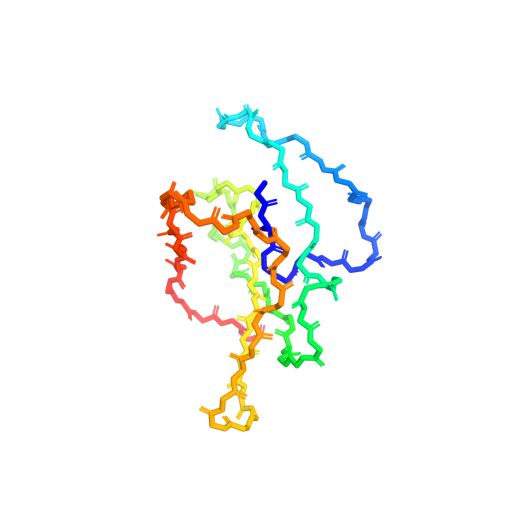76.56 85 TYR A O 1
ATOM 691 N N . ASP A 1 86 ? 4.079 -8.170 -15.184 1.00 63.03 86 ASP A N 1
ATOM 692 C CA . ASP A 1 86 ? 4.904 -9.359 -15.431 1.00 63.03 86 ASP A CA 1
ATOM 693 C C . ASP A 1 86 ? 6.169 -9.392 -14.556 1.00 63.03 86 ASP A C 1
ATOM 695 O O . ASP A 1 86 ? 6.855 -8.347 -14.433 1.00 63.03 86 ASP A O 1
#

Sequence (86 aa):
SLDCGFPPTELSPYIEPITRLQFSSDSNFIQSGKIGRIDTSLQAEFPKQHTTLRYFPDGKRNCYNLTVKKGTNYLIRGRFVYGNYD

Foldseek 3Di:
DEQAQDDPPDDDFDQFPPVRDTYGYQCVFWDAFDKFAADPVCCVVDTPSQRIHGDHPDDDDTGGHDDDDPPDDDDDDDDDDDDDGD